Protein AF-A0A1G2QH65-F1 (afdb_monomer)

Radius of gyration: 26.08 Å; Cα contacts (8 Å, |Δi|>4): 13; chains: 1; bounding box: 67×18×63 Å

Organism: NCBI:txid1802439

Structure (mmCIF, N/CA/C/O backbone):
data_AF-A0A1G2QH65-F1
#
_entry.id   AF-A0A1G2QH65-F1
#
loop_
_atom_site.group_PDB
_atom_site.id
_atom_site.type_symbol
_atom_site.label_atom_id
_atom_site.label_alt_id
_atom_site.label_comp_id
_atom_site.label_asym_id
_atom_site.label_entity_id
_atom_site.label_seq_id
_atom_site.pdbx_PDB_ins_code
_atom_site.Cartn_x
_atom_site.Cartn_y
_atom_site.Cartn_z
_atom_site.occupancy
_atom_site.B_iso_or_equiv
_atom_site.auth_seq_id
_atom_site.auth_comp_id
_atom_site.auth_asym_id
_atom_site.auth_atom_id
_atom_site.pdbx_PDB_model_num
ATOM 1 N N . MET A 1 1 ? 37.918 -6.394 -34.303 1.00 40.25 1 MET A N 1
ATOM 2 C CA . MET A 1 1 ? 37.537 -5.453 -33.228 1.00 40.25 1 MET A CA 1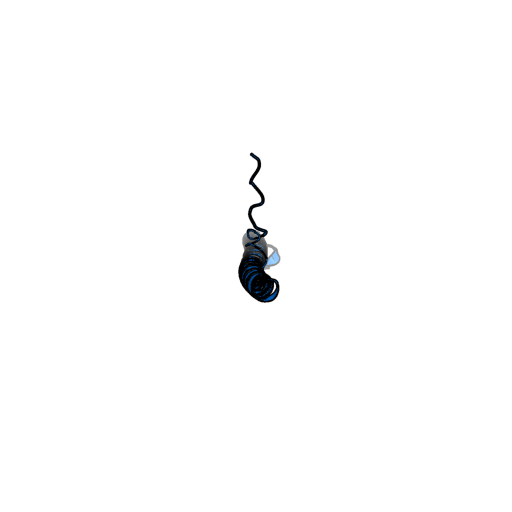
ATOM 3 C C . MET A 1 1 ? 36.057 -5.641 -32.947 1.00 40.25 1 MET A C 1
ATOM 5 O O . MET A 1 1 ? 35.268 -5.442 -33.860 1.00 40.25 1 MET A O 1
ATOM 9 N N . ALA A 1 2 ? 35.678 -6.081 -31.746 1.00 44.94 2 ALA A N 1
ATOM 10 C CA . ALA A 1 2 ? 34.273 -6.112 -31.348 1.00 44.94 2 ALA A CA 1
ATOM 11 C C . ALA A 1 2 ? 33.883 -4.701 -30.896 1.00 44.94 2 ALA A C 1
ATOM 13 O O . ALA A 1 2 ? 34.302 -4.242 -29.835 1.00 44.94 2 ALA A O 1
ATOM 14 N N . THR A 1 3 ? 33.152 -3.982 -31.741 1.00 57.22 3 THR A N 1
ATOM 15 C CA . THR A 1 3 ? 32.605 -2.668 -31.408 1.00 57.22 3 THR A CA 1
ATOM 16 C C . THR A 1 3 ? 31.562 -2.872 -30.316 1.00 57.22 3 THR A C 1
ATOM 18 O O . THR A 1 3 ? 30.469 -3.369 -30.581 1.00 57.22 3 THR A O 1
ATOM 21 N N . ILE A 1 4 ? 31.908 -2.539 -29.073 1.00 52.78 4 ILE A N 1
ATOM 22 C CA . ILE A 1 4 ? 30.966 -2.553 -27.954 1.00 52.78 4 ILE A CA 1
ATOM 23 C C . ILE A 1 4 ? 29.941 -1.454 -28.248 1.00 52.78 4 ILE A C 1
ATOM 25 O O . ILE A 1 4 ? 30.205 -0.267 -28.050 1.00 52.78 4 ILE A O 1
ATOM 29 N N . ALA A 1 5 ? 28.790 -1.839 -28.801 1.00 56.31 5 ALA A N 1
ATOM 30 C CA . ALA A 1 5 ? 27.665 -0.939 -28.978 1.00 56.31 5 ALA A CA 1
ATOM 31 C C . ALA A 1 5 ? 27.251 -0.458 -27.585 1.00 56.31 5 ALA A C 1
ATOM 33 O O . ALA A 1 5 ? 26.756 -1.234 -26.772 1.00 56.31 5 ALA A O 1
ATOM 34 N N . SER A 1 6 ? 27.530 0.811 -27.287 1.00 61.22 6 SER A N 1
ATOM 35 C CA . SER A 1 6 ? 27.195 1.403 -25.996 1.00 61.22 6 SER A CA 1
ATOM 36 C C . SER A 1 6 ? 25.694 1.211 -25.730 1.00 61.22 6 SER A C 1
ATOM 38 O O . SER A 1 6 ? 24.884 1.728 -26.509 1.00 61.22 6 SER A O 1
ATOM 40 N N . PRO A 1 7 ? 25.296 0.505 -24.653 1.00 61.38 7 PRO A N 1
ATOM 41 C CA . PRO A 1 7 ? 23.887 0.232 -24.360 1.00 61.38 7 PRO A CA 1
ATOM 42 C C . PRO A 1 7 ? 23.083 1.522 -24.144 1.00 61.38 7 PRO A C 1
ATOM 44 O O . PRO A 1 7 ? 21.882 1.552 -24.378 1.00 61.38 7 PRO A O 1
ATOM 47 N N . ILE A 1 8 ? 23.768 2.615 -23.799 1.00 61.75 8 ILE A N 1
ATOM 48 C CA . ILE A 1 8 ? 23.196 3.944 -23.566 1.00 61.75 8 ILE A CA 1
ATOM 49 C C . ILE A 1 8 ? 22.713 4.599 -24.871 1.00 61.75 8 ILE A C 1
ATOM 51 O O . ILE A 1 8 ? 21.788 5.401 -24.851 1.00 61.75 8 ILE A O 1
ATOM 55 N N . LYS A 1 9 ? 23.283 4.250 -26.033 1.00 66.56 9 LYS A N 1
ATOM 56 C CA . LYS A 1 9 ? 22.826 4.786 -27.332 1.00 66.56 9 LYS A CA 1
ATOM 57 C C . LYS A 1 9 ? 21.644 4.012 -27.916 1.00 66.56 9 LYS A C 1
ATOM 59 O O . LYS A 1 9 ? 21.056 4.447 -28.907 1.00 66.56 9 LYS A O 1
ATOM 64 N N . ASN A 1 10 ? 21.295 2.867 -27.329 1.00 77.56 10 ASN A N 1
ATOM 65 C CA . ASN A 1 10 ? 20.198 2.047 -27.810 1.00 77.56 10 ASN A CA 1
ATOM 66 C C . ASN A 1 10 ? 18.877 2.536 -27.204 1.00 77.56 10 ASN A C 1
ATOM 68 O O . ASN A 1 10 ? 18.602 2.331 -26.022 1.00 77.56 10 ASN A O 1
ATOM 72 N N . LYS A 1 11 ? 18.040 3.162 -28.041 1.00 79.81 11 LYS A N 1
ATOM 73 C CA . LYS A 1 11 ? 16.728 3.699 -27.648 1.00 79.81 11 LYS A CA 1
ATOM 74 C C . LYS A 1 11 ? 15.862 2.661 -26.930 1.00 79.81 11 LYS A C 1
ATOM 76 O O . LYS A 1 11 ? 15.171 3.020 -25.985 1.00 79.81 11 LYS A O 1
ATOM 81 N N . ASN A 1 12 ? 15.956 1.386 -27.310 1.00 83.38 12 ASN A N 1
ATOM 82 C CA . ASN A 1 12 ? 15.169 0.312 -26.701 1.00 83.38 12 ASN A CA 1
ATOM 83 C C . ASN A 1 12 ? 15.573 0.039 -25.245 1.00 83.38 12 ASN A C 1
ATOM 85 O O . ASN A 1 12 ? 14.714 -0.282 -24.431 1.00 83.38 12 ASN A O 1
ATOM 89 N N . VAL A 1 13 ? 16.856 0.207 -24.898 1.00 83.50 13 VAL A N 1
ATOM 90 C CA . VAL A 1 13 ? 17.351 0.033 -23.520 1.00 83.50 13 VAL A CA 1
ATOM 91 C C . VAL A 1 13 ? 16.828 1.154 -22.625 1.00 83.50 13 VAL A C 1
ATOM 93 O O . VAL A 1 13 ? 16.354 0.890 -21.523 1.00 83.50 13 VAL A O 1
ATOM 96 N N . ILE A 1 14 ? 16.840 2.394 -23.122 1.00 85.69 14 ILE A N 1
ATOM 97 C CA . ILE A 1 14 ? 16.274 3.549 -22.409 1.00 85.69 14 ILE A CA 1
ATOM 98 C C . ILE A 1 14 ? 14.764 3.365 -22.205 1.00 85.69 14 ILE A C 1
ATOM 100 O O . ILE A 1 14 ? 14.257 3.587 -21.109 1.00 85.69 14 ILE A O 1
ATOM 104 N N . LEU A 1 15 ? 14.047 2.918 -23.239 1.00 87.06 1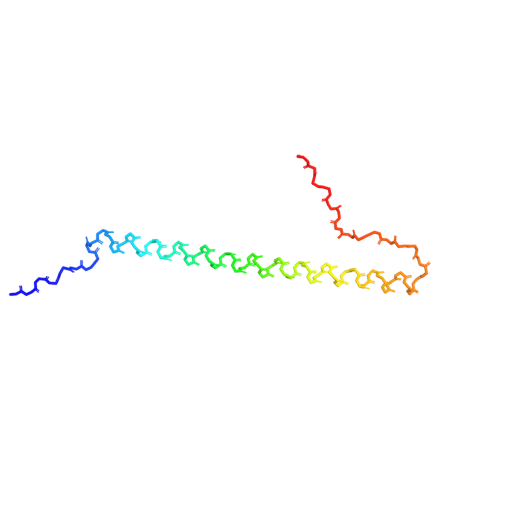5 LEU A N 1
ATOM 105 C CA . LEU A 1 15 ? 12.601 2.696 -23.174 1.00 87.06 15 LEU A CA 1
ATOM 106 C C . LEU A 1 15 ? 12.240 1.584 -22.179 1.00 87.06 15 LEU A C 1
ATOM 108 O O . LEU A 1 15 ? 11.339 1.765 -21.362 1.00 87.06 15 LEU A O 1
ATOM 112 N N . ALA A 1 16 ? 12.983 0.473 -22.190 1.00 88.31 16 ALA A N 1
ATOM 113 C CA . ALA A 1 16 ? 12.818 -0.613 -21.227 1.00 88.31 16 ALA A CA 1
ATOM 114 C C . ALA A 1 16 ? 13.110 -0.161 -19.786 1.00 88.31 16 ALA A C 1
ATOM 116 O O . ALA A 1 16 ? 12.386 -0.537 -18.867 1.00 88.31 16 ALA A O 1
ATOM 117 N N . PHE A 1 17 ? 14.125 0.685 -19.587 1.00 88.56 17 PHE A N 1
ATOM 118 C CA . PHE A 1 17 ? 14.448 1.252 -18.278 1.00 88.56 17 PHE A CA 1
ATOM 119 C C . PHE A 1 17 ? 13.326 2.156 -17.743 1.00 88.56 17 PHE A C 1
ATOM 121 O O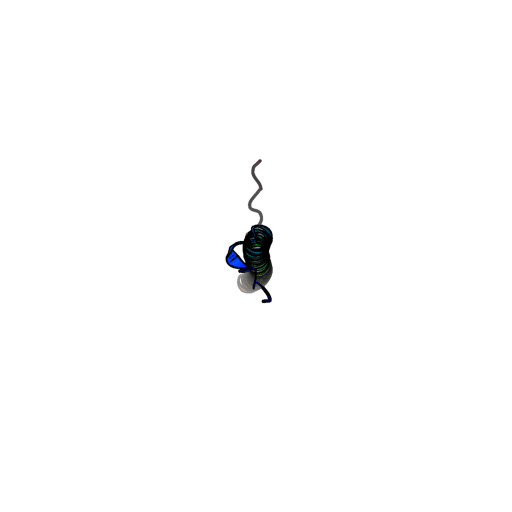 . PHE A 1 17 ? 12.899 1.993 -16.601 1.00 88.56 17 PHE A O 1
ATOM 128 N N . ILE A 1 18 ? 12.796 3.057 -18.578 1.00 91.12 18 ILE A N 1
ATOM 129 C CA . ILE A 1 18 ? 11.671 3.932 -18.209 1.00 91.12 18 ILE A CA 1
ATOM 130 C C . ILE A 1 18 ? 10.431 3.100 -17.867 1.00 91.12 18 ILE A C 1
ATOM 132 O O . ILE A 1 18 ? 9.806 3.330 -16.832 1.00 91.12 18 ILE A O 1
ATOM 136 N N . LEU A 1 19 ? 10.100 2.102 -18.692 1.00 93.81 19 LEU A N 1
ATOM 137 C CA . LEU A 1 19 ? 8.987 1.191 -18.421 1.00 93.81 19 LEU A CA 1
ATOM 138 C C . LEU A 1 19 ? 9.177 0.440 -17.097 1.00 93.81 19 LEU A C 1
ATOM 140 O O . LEU A 1 19 ? 8.234 0.347 -16.315 1.00 93.81 19 LEU A O 1
ATOM 144 N N . GLY A 1 20 ? 10.392 -0.030 -16.805 1.00 94.19 20 GLY A N 1
ATOM 145 C CA . GLY A 1 20 ? 10.713 -0.687 -15.536 1.00 94.19 20 GLY A CA 1
ATOM 146 C C . GLY A 1 20 ? 10.483 0.216 -14.320 1.00 94.19 20 GLY A C 1
ATOM 147 O O . GLY A 1 20 ? 9.882 -0.220 -13.334 1.00 94.19 20 GLY A O 1
ATOM 148 N N . ILE A 1 21 ? 10.886 1.489 -14.400 1.00 94.38 21 ILE A N 1
ATOM 149 C CA . ILE A 1 21 ? 10.628 2.472 -13.336 1.00 94.38 21 ILE A CA 1
ATOM 150 C C . ILE A 1 21 ? 9.124 2.678 -13.149 1.00 94.38 21 ILE A C 1
ATOM 152 O O . ILE A 1 21 ? 8.643 2.611 -12.019 1.00 94.38 21 ILE A O 1
ATOM 156 N N . ILE A 1 22 ? 8.376 2.882 -14.238 1.00 95.00 22 ILE A N 1
ATOM 157 C CA . ILE A 1 22 ? 6.923 3.096 -14.178 1.00 95.00 22 ILE A CA 1
ATOM 158 C C . ILE A 1 22 ? 6.241 1.905 -13.500 1.00 95.00 22 ILE A C 1
ATOM 160 O O . ILE A 1 22 ? 5.486 2.099 -12.549 1.00 95.00 22 ILE A O 1
ATOM 164 N N . VAL A 1 23 ? 6.553 0.675 -13.917 1.00 95.12 23 VAL A N 1
ATOM 165 C CA . VAL A 1 23 ? 5.987 -0.538 -13.306 1.00 95.12 23 VAL A CA 1
ATOM 166 C C . VAL A 1 23 ? 6.299 -0.596 -11.811 1.00 95.12 23 VAL A C 1
ATOM 168 O O . VAL A 1 23 ? 5.409 -0.870 -11.011 1.00 95.12 23 VAL A O 1
ATOM 171 N N . THR A 1 24 ? 7.531 -0.274 -11.414 1.00 94.44 24 THR A N 1
ATOM 172 C CA . THR A 1 24 ? 7.940 -0.289 -10.000 1.00 94.44 24 THR A CA 1
ATOM 173 C C . THR A 1 24 ? 7.148 0.723 -9.170 1.00 94.44 24 THR A C 1
ATOM 175 O O . THR A 1 24 ? 6.685 0.394 -8.079 1.00 94.44 24 THR A O 1
ATOM 178 N N . VAL A 1 25 ? 6.935 1.934 -9.696 1.00 95.31 25 VAL A N 1
ATOM 179 C CA . VAL A 1 25 ? 6.130 2.974 -9.035 1.00 95.31 25 VAL A CA 1
ATOM 180 C C . VAL A 1 25 ? 4.670 2.541 -8.903 1.00 95.31 25 VAL A C 1
ATOM 182 O O . VAL A 1 25 ? 4.096 2.666 -7.822 1.00 95.31 25 VAL A O 1
ATOM 185 N N . PHE A 1 26 ? 4.077 1.986 -9.963 1.00 95.31 26 PHE A N 1
ATOM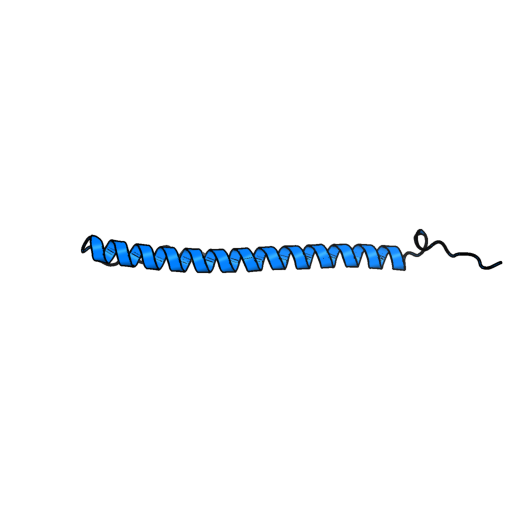 186 C CA . PHE A 1 26 ? 2.693 1.503 -9.937 1.00 95.31 26 PHE A CA 1
ATOM 187 C C . PHE A 1 26 ? 2.495 0.363 -8.935 1.00 95.31 26 PHE A C 1
ATOM 189 O O . PHE A 1 26 ? 1.542 0.391 -8.157 1.00 95.31 26 PHE A O 1
ATOM 196 N N . VAL A 1 27 ? 3.407 -0.613 -8.911 1.00 94.81 27 VAL A N 1
ATOM 197 C CA . VAL A 1 27 ? 3.358 -1.721 -7.946 1.00 94.81 27 VAL A CA 1
ATOM 198 C C . VAL A 1 27 ? 3.536 -1.199 -6.521 1.00 94.81 27 VAL A C 1
ATOM 200 O O . VAL A 1 27 ? 2.757 -1.563 -5.643 1.00 94.81 27 VAL A O 1
ATOM 203 N N . GLY A 1 28 ? 4.498 -0.300 -6.289 1.00 93.81 28 GLY A N 1
ATOM 204 C CA . GLY A 1 28 ? 4.696 0.330 -4.983 1.00 93.81 28 GLY A CA 1
ATOM 205 C C . GLY A 1 28 ? 3.447 1.071 -4.497 1.00 93.81 28 GLY A C 1
ATOM 206 O O . GLY A 1 28 ? 3.020 0.882 -3.360 1.00 93.81 28 GLY A O 1
ATOM 207 N N . HIS A 1 29 ? 2.804 1.846 -5.374 1.00 95.50 29 HIS A N 1
ATOM 208 C CA . HIS A 1 29 ? 1.554 2.534 -5.056 1.00 95.50 29 HIS A CA 1
ATOM 209 C C . HIS A 1 29 ? 0.419 1.552 -4.732 1.00 95.50 29 HIS A C 1
ATOM 211 O O . HIS A 1 29 ? -0.270 1.724 -3.728 1.00 95.50 29 HIS A O 1
ATOM 217 N N . ALA A 1 30 ? 0.259 0.488 -5.525 1.00 89.81 30 ALA A N 1
ATOM 218 C CA . ALA A 1 30 ? -0.753 -0.538 -5.282 1.00 89.81 30 ALA A CA 1
ATOM 219 C C . ALA A 1 30 ? -0.560 -1.240 -3.927 1.00 89.81 30 ALA A C 1
ATOM 221 O O . ALA A 1 30 ? -1.537 -1.481 -3.218 1.00 89.81 30 ALA A O 1
ATOM 222 N N . VAL A 1 31 ? 0.689 -1.514 -3.533 1.00 94.25 31 VAL A N 1
ATOM 223 C CA . VAL A 1 31 ? 1.011 -2.090 -2.217 1.00 94.25 31 VAL A CA 1
ATOM 224 C C . VAL A 1 31 ? 0.596 -1.149 -1.090 1.00 94.25 31 VAL A C 1
ATOM 226 O O . VAL A 1 31 ? -0.061 -1.593 -0.149 1.00 94.25 31 VAL A O 1
ATOM 229 N N . VAL A 1 32 ? 0.919 0.143 -1.191 1.00 93.56 32 VAL A N 1
ATOM 230 C CA . VAL A 1 32 ? 0.518 1.134 -0.179 1.00 93.56 32 VAL A CA 1
ATOM 231 C C . VAL A 1 32 ? -1.004 1.221 -0.078 1.00 93.56 32 VAL A C 1
ATOM 233 O O . VAL A 1 32 ? -1.536 1.177 1.025 1.00 93.56 32 VAL A O 1
ATOM 236 N N . VAL A 1 33 ? -1.718 1.271 -1.206 1.00 92.62 33 VAL A N 1
ATOM 237 C CA . VAL A 1 33 ? -3.193 1.301 -1.228 1.00 92.62 33 VAL A CA 1
ATOM 238 C C . VAL A 1 33 ? -3.799 0.037 -0.609 1.00 92.62 33 VAL A C 1
ATOM 240 O O . VAL A 1 33 ? -4.793 0.110 0.111 1.00 92.62 33 VAL A O 1
ATOM 243 N N . TYR A 1 34 ? -3.213 -1.133 -0.863 1.00 92.38 34 TYR A N 1
ATOM 244 C CA . TYR A 1 34 ? -3.666 -2.379 -0.250 1.00 92.38 34 TYR A CA 1
ATOM 245 C C . TYR A 1 34 ? -3.460 -2.368 1.271 1.00 92.38 34 TYR A C 1
ATOM 247 O O . TYR A 1 34 ? -4.370 -2.713 2.025 1.00 92.38 34 TYR A O 1
ATOM 255 N N . GLN A 1 35 ? -2.295 -1.911 1.735 1.00 91.88 35 GLN A N 1
ATOM 256 C CA . GLN A 1 35 ? -2.000 -1.790 3.163 1.00 91.88 35 GLN A CA 1
ATOM 257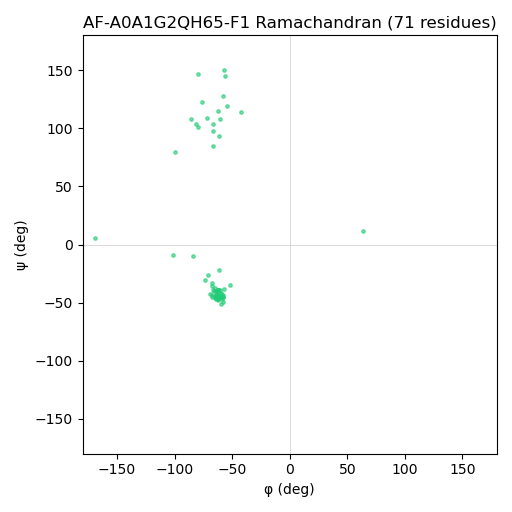 C C . GLN A 1 35 ? -2.933 -0.794 3.859 1.00 91.88 35 GLN A C 1
ATOM 259 O O . GLN A 1 35 ? -3.469 -1.104 4.921 1.00 91.88 35 GLN A O 1
ATOM 264 N N . THR A 1 36 ? -3.182 0.371 3.255 1.00 90.62 36 THR A N 1
ATOM 265 C CA . THR A 1 36 ? -4.086 1.375 3.835 1.00 90.62 36 THR A CA 1
ATOM 266 C C . THR A 1 36 ? -5.534 0.901 3.859 1.00 90.62 36 THR A C 1
ATOM 268 O O . THR A 1 36 ? -6.229 1.168 4.836 1.00 90.62 36 THR A O 1
ATOM 271 N N . ARG A 1 37 ? -5.992 0.147 2.850 1.00 90.12 37 ARG A N 1
ATOM 272 C CA . ARG A 1 37 ? -7.318 -0.492 2.876 1.00 90.12 37 ARG A CA 1
ATOM 273 C C . ARG A 1 37 ? -7.444 -1.499 4.011 1.00 90.12 37 ARG A C 1
ATOM 275 O O . ARG A 1 37 ? -8.444 -1.470 4.719 1.00 90.12 37 ARG A O 1
ATOM 282 N N . ASN A 1 38 ? -6.440 -2.350 4.208 1.00 90.06 38 ASN A N 1
ATOM 283 C CA . ASN A 1 38 ? -6.464 -3.321 5.300 1.00 90.06 38 ASN A CA 1
ATOM 284 C C . ASN A 1 38 ? -6.491 -2.624 6.664 1.00 90.06 38 ASN A C 1
ATOM 286 O O . ASN A 1 38 ? -7.315 -2.978 7.502 1.00 90.06 38 ASN A O 1
ATOM 290 N N . LEU A 1 39 ? -5.678 -1.578 6.841 1.00 91.19 39 LEU A N 1
ATOM 291 C CA . LEU A 1 39 ? -5.683 -0.767 8.058 1.00 91.19 39 LEU A CA 1
ATOM 292 C C . LEU A 1 39 ? -7.035 -0.069 8.282 1.00 91.19 39 LEU A C 1
ATOM 294 O O . LEU A 1 39 ? -7.522 -0.006 9.403 1.00 91.19 39 LEU A O 1
ATOM 298 N N . ALA A 1 40 ? -7.679 0.430 7.223 1.00 88.81 40 ALA A N 1
ATOM 299 C CA . ALA A 1 40 ? -9.007 1.031 7.327 1.00 88.81 40 ALA A CA 1
ATOM 300 C C . ALA A 1 40 ? -10.080 0.009 7.743 1.00 88.81 40 ALA A C 1
ATOM 302 O O . ALA A 1 40 ? -10.975 0.342 8.521 1.00 88.81 40 ALA A O 1
ATOM 303 N N . VAL A 1 41 ? -9.988 -1.232 7.255 1.00 90.44 41 VAL A N 1
ATOM 304 C CA . VAL A 1 41 ? -10.882 -2.328 7.660 1.00 90.44 41 VAL A CA 1
ATOM 305 C C . VAL A 1 41 ? -10.650 -2.711 9.123 1.00 90.44 41 VAL A C 1
ATOM 307 O O . VAL A 1 41 ? -11.621 -2.864 9.861 1.00 90.44 41 VAL A O 1
ATOM 310 N N . GLU A 1 42 ? -9.393 -2.814 9.556 1.00 90.81 42 GLU A N 1
ATOM 311 C CA . GLU A 1 42 ? -9.029 -3.078 10.954 1.00 90.81 42 GLU A CA 1
ATOM 312 C C . GLU A 1 42 ? -9.570 -1.982 11.882 1.00 90.81 42 GLU A C 1
ATOM 314 O O . GLU A 1 42 ? -10.353 -2.274 12.784 1.00 90.81 42 GLU A O 1
ATOM 319 N N . ASN A 1 43 ? -9.312 -0.711 11.559 1.00 86.50 43 ASN A N 1
ATOM 320 C CA . ASN A 1 43 ? -9.838 0.429 12.312 1.00 86.50 43 ASN A CA 1
ATOM 321 C C . ASN A 1 43 ? -11.374 0.426 12.390 1.00 86.50 43 ASN A C 1
ATOM 323 O O . ASN A 1 43 ? -11.946 0.766 13.425 1.00 86.50 43 ASN A O 1
ATOM 327 N N . ARG A 1 44 ? -12.070 0.036 11.312 1.00 87.06 44 ARG A N 1
ATOM 328 C CA . ARG A 1 44 ? -13.539 -0.069 11.316 1.00 87.06 44 ARG A CA 1
ATOM 329 C C . ARG A 1 44 ? -14.023 -1.169 12.266 1.00 87.06 44 ARG A C 1
ATOM 331 O O . ARG A 1 44 ? -15.013 -0.970 12.969 1.00 87.06 44 ARG A O 1
ATOM 338 N N . ASN A 1 45 ? -13.331 -2.305 12.307 1.00 88.69 45 ASN A N 1
ATOM 339 C CA . ASN A 1 45 ? -13.646 -3.398 13.229 1.00 88.69 45 ASN A CA 1
ATOM 340 C C . ASN A 1 45 ? -13.395 -2.999 14.692 1.00 88.69 45 ASN A C 1
ATOM 342 O O . ASN A 1 45 ? -14.218 -3.308 15.562 1.00 88.69 45 ASN A O 1
ATOM 346 N N . ASP A 1 46 ? -12.320 -2.257 14.953 1.00 90.12 46 ASP A N 1
ATOM 347 C CA . ASP A 1 46 ? -12.001 -1.737 16.284 1.00 90.12 46 ASP A CA 1
ATOM 348 C C . ASP A 1 46 ? -13.054 -0.735 16.763 1.00 90.12 46 ASP A C 1
ATOM 350 O O . ASP A 1 46 ? -13.562 -0.862 17.878 1.00 90.12 46 ASP A O 1
ATOM 354 N N . ILE A 1 47 ? -13.465 0.207 15.904 1.00 84.12 47 ILE A N 1
ATOM 355 C CA . ILE A 1 47 ? -14.535 1.166 16.219 1.00 84.12 47 ILE A CA 1
ATOM 356 C C . ILE A 1 47 ? -15.831 0.431 16.570 1.00 84.12 47 ILE A C 1
ATOM 358 O O . ILE A 1 47 ? -16.456 0.759 17.577 1.00 84.12 47 ILE A O 1
ATOM 362 N N . ASN A 1 48 ? -16.223 -0.586 15.798 1.00 84.06 48 ASN A N 1
ATOM 363 C CA . ASN A 1 48 ? -17.432 -1.366 16.082 1.00 84.06 48 ASN A CA 1
ATOM 364 C C . ASN A 1 48 ? -17.348 -2.097 17.433 1.00 84.06 48 ASN A C 1
ATOM 366 O O . ASN A 1 48 ? -18.330 -2.150 18.183 1.00 84.06 48 ASN A O 1
ATOM 370 N N . SER A 1 49 ? -16.171 -2.630 17.765 1.00 84.88 49 SER A N 1
ATOM 371 C CA . SER A 1 49 ? -15.927 -3.324 19.034 1.00 84.88 49 SER A CA 1
ATOM 372 C C . SER A 1 49 ? -15.986 -2.359 20.221 1.00 84.88 49 SER A C 1
ATOM 374 O O . SER A 1 49 ? -16.665 -2.636 21.211 1.00 84.88 49 SER A O 1
ATOM 376 N N . ILE A 1 50 ? -15.355 -1.188 20.097 1.00 85.12 50 ILE A N 1
ATOM 377 C CA . ILE A 1 50 ? -15.404 -0.115 21.100 1.00 85.12 50 ILE A CA 1
ATOM 378 C C . ILE A 1 50 ? -16.837 0.387 21.267 1.00 85.12 50 ILE A C 1
ATOM 380 O O . ILE A 1 50 ? -17.309 0.538 22.391 1.00 85.12 50 ILE A O 1
ATOM 384 N N . MET A 1 51 ? -17.552 0.610 20.166 1.00 82.50 51 MET A N 1
ATOM 385 C CA . MET A 1 51 ? -18.934 1.077 20.191 1.00 82.50 51 MET A CA 1
ATOM 386 C C . MET A 1 51 ? -19.831 0.087 20.942 1.00 82.50 51 MET A C 1
ATOM 388 O O . MET A 1 51 ? -20.600 0.494 21.810 1.00 82.50 51 MET A O 1
ATOM 392 N N . THR A 1 52 ? -19.675 -1.210 20.672 1.00 83.81 52 TH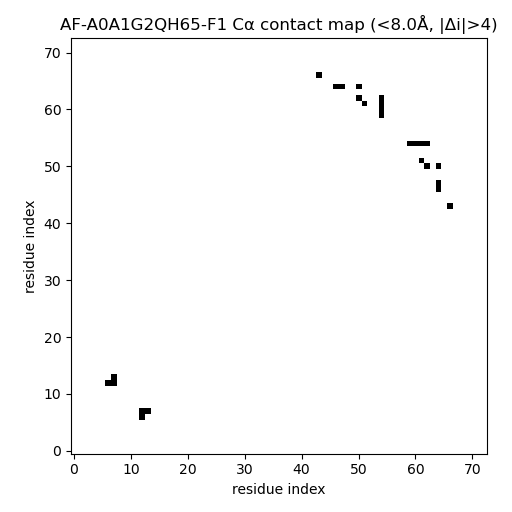R A N 1
ATOM 393 C CA . THR A 1 52 ? -20.410 -2.277 21.366 1.00 83.81 52 THR A CA 1
ATOM 394 C C . THR A 1 52 ? -20.074 -2.309 22.857 1.00 83.81 52 THR A C 1
ATOM 396 O O . THR A 1 52 ? -20.978 -2.368 23.690 1.00 83.81 52 THR A O 1
ATOM 399 N N . PHE A 1 53 ? -18.789 -2.213 23.214 1.00 85.81 53 PHE A N 1
ATOM 400 C CA . PHE A 1 53 ? -18.356 -2.140 24.611 1.00 85.81 53 PHE A CA 1
ATOM 401 C C . PHE A 1 53 ? -18.961 -0.929 25.334 1.00 85.81 53 PHE A C 1
ATOM 403 O O . PHE A 1 53 ? -19.506 -1.069 26.428 1.00 85.81 53 PHE A O 1
ATOM 410 N N . LEU A 1 54 ? -18.919 0.253 24.716 1.00 82.62 54 LEU A N 1
ATOM 411 C CA . LEU A 1 54 ? -19.470 1.478 25.297 1.00 82.62 54 LEU A CA 1
ATOM 412 C C . LEU A 1 54 ? -20.990 1.394 25.470 1.00 82.62 54 LEU A C 1
ATOM 414 O O . LEU A 1 54 ? -21.501 1.820 26.505 1.00 82.62 54 LEU A O 1
ATOM 418 N N . GLN A 1 55 ? -21.712 0.811 24.511 1.00 80.56 55 GLN A N 1
ATOM 419 C CA . GLN A 1 55 ? -23.158 0.583 24.619 1.00 80.56 55 GLN 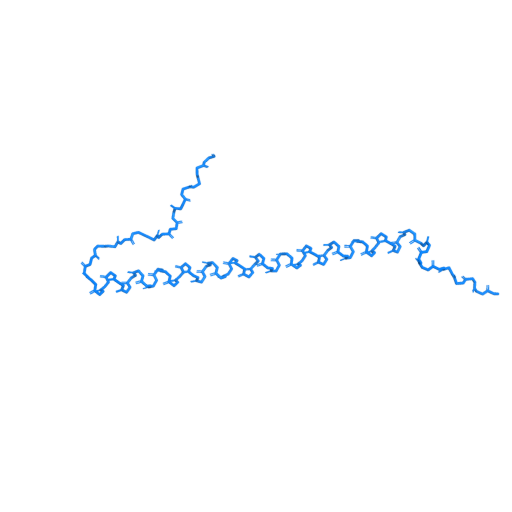A CA 1
ATOM 420 C C . GLN A 1 55 ? -23.494 -0.363 25.778 1.00 80.56 55 GLN A C 1
ATOM 422 O O . GLN A 1 55 ? -24.377 -0.064 26.583 1.00 80.56 55 GLN A O 1
ATOM 427 N N . GLN A 1 56 ? -22.744 -1.460 25.926 1.00 81.38 56 GLN A N 1
ATOM 428 C CA . GLN A 1 56 ? -22.906 -2.388 27.050 1.00 81.38 56 GLN A CA 1
ATOM 429 C C . GLN A 1 56 ? -22.591 -1.725 28.398 1.00 81.38 56 GLN A C 1
ATOM 431 O O . GLN A 1 56 ? -23.310 -1.945 29.370 1.00 81.38 56 GLN A O 1
ATOM 436 N N . ALA A 1 57 ? -21.547 -0.895 28.460 1.00 78.44 57 ALA A N 1
ATOM 437 C CA . ALA A 1 57 ? -21.112 -0.239 29.692 1.00 78.44 57 ALA A CA 1
ATOM 438 C C . ALA A 1 57 ? -22.035 0.908 30.139 1.00 78.44 57 ALA A C 1
ATOM 440 O O . ALA A 1 57 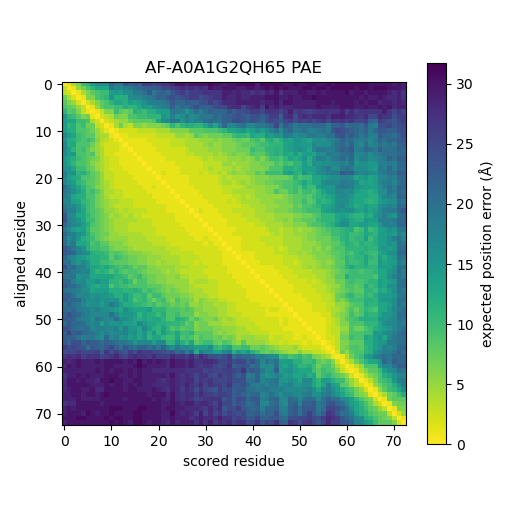? -22.148 1.172 31.334 1.00 78.44 57 ALA A O 1
ATOM 441 N N . THR A 1 58 ? -22.684 1.604 29.201 1.00 74.88 58 THR A N 1
ATOM 442 C CA . THR A 1 58 ? -23.502 2.797 29.497 1.00 74.88 58 THR A CA 1
ATOM 443 C C . THR A 1 58 ? -25.006 2.533 29.514 1.00 74.88 58 THR A C 1
ATOM 445 O O . THR A 1 58 ? -25.767 3.416 29.905 1.00 74.88 58 THR A O 1
ATOM 448 N N . GLY A 1 59 ? -25.460 1.345 29.097 1.00 67.69 59 GLY A N 1
ATOM 449 C CA . GLY A 1 59 ? -26.888 1.034 28.955 1.00 67.69 59 GLY A CA 1
ATOM 450 C C . GLY A 1 59 ? -27.600 1.884 27.891 1.00 67.69 59 GLY A C 1
ATOM 451 O O . GLY A 1 59 ? -28.829 1.902 27.841 1.00 67.69 59 GLY A O 1
ATOM 452 N N . GLY A 1 60 ? -26.839 2.615 27.068 1.00 58.47 60 GLY A N 1
ATOM 453 C CA . GLY A 1 60 ? -27.345 3.471 26.000 1.00 58.47 60 GLY A CA 1
ATOM 454 C C . GLY A 1 60 ? -27.713 2.678 24.745 1.00 58.47 60 GLY A C 1
ATOM 455 O O . GLY A 1 60 ? -27.076 1.678 24.418 1.00 58.47 60 GLY A O 1
ATOM 456 N N . ALA A 1 61 ? -28.747 3.139 24.035 1.00 57.25 61 ALA A N 1
ATOM 457 C CA . ALA A 1 61 ? -29.208 2.557 22.775 1.00 57.25 61 ALA A CA 1
ATOM 458 C C . ALA A 1 61 ? -28.090 2.516 21.713 1.00 57.25 61 ALA A C 1
ATOM 460 O O . ALA A 1 61 ? -27.209 3.383 21.719 1.00 57.25 61 ALA A O 1
ATOM 461 N N . PRO A 1 62 ? -28.118 1.538 20.788 1.00 54.47 62 PRO A N 1
ATOM 462 C CA . PRO A 1 62 ? -27.043 1.360 19.833 1.00 54.47 62 PRO A CA 1
ATOM 463 C C . PRO A 1 62 ? -26.888 2.573 18.910 1.00 54.47 62 PRO A C 1
ATOM 465 O O . PRO A 1 62 ? -27.768 2.881 18.111 1.00 54.47 62 PRO A O 1
ATOM 468 N N . VAL A 1 63 ? -25.752 3.261 19.026 1.00 58.47 63 VAL A N 1
ATOM 469 C CA . VAL A 1 63 ? -25.319 4.297 18.084 1.00 58.47 63 VAL A CA 1
ATOM 470 C C . VAL A 1 63 ? -24.808 3.595 16.828 1.00 58.47 63 VAL A C 1
ATOM 472 O O . VAL A 1 63 ? -23.926 2.737 16.910 1.00 58.47 63 VAL A O 1
ATOM 475 N N . ALA A 1 64 ? -25.413 3.921 15.685 1.00 55.06 64 ALA A N 1
ATOM 476 C CA . ALA A 1 64 ? -25.086 3.350 14.384 1.00 55.06 64 ALA A CA 1
ATOM 477 C C . ALA A 1 64 ? -23.592 3.542 14.044 1.00 55.06 64 ALA A C 1
ATOM 479 O O . ALA A 1 64 ? -23.007 4.564 14.415 1.00 55.06 64 ALA A O 1
ATOM 480 N N . PRO A 1 65 ? -22.960 2.574 13.353 1.00 55.44 65 PRO A N 1
ATOM 481 C CA . PRO A 1 65 ? -21.544 2.644 13.019 1.00 55.44 65 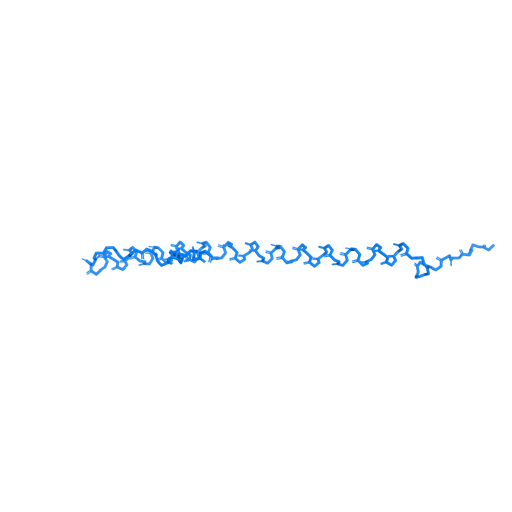PRO A CA 1
ATOM 482 C C . PRO A 1 65 ? -21.249 3.904 12.199 1.00 55.44 65 PRO A C 1
ATOM 484 O O . PRO A 1 65 ? -21.872 4.145 11.167 1.00 55.44 65 PRO A O 1
ATOM 487 N N . ALA A 1 66 ? -20.266 4.692 12.643 1.00 52.00 66 ALA A N 1
ATOM 488 C CA . ALA A 1 66 ? -19.742 5.830 11.897 1.00 52.00 66 ALA A CA 1
ATOM 489 C C . ALA A 1 66 ? -19.032 5.320 10.630 1.00 52.00 66 ALA A C 1
ATOM 491 O O . ALA A 1 66 ? -17.836 5.036 10.629 1.00 52.00 66 ALA A O 1
ATOM 492 N N . GLY A 1 67 ? -19.802 5.104 9.568 1.00 54.56 67 GLY A N 1
ATOM 493 C CA . GLY A 1 67 ? -19.298 4.544 8.318 1.00 54.56 67 GLY A CA 1
ATOM 494 C C . GLY A 1 67 ? -20.266 4.602 7.142 1.00 54.56 67 GLY A C 1
ATOM 495 O O . GLY A 1 67 ? -19.934 4.071 6.088 1.00 54.56 67 GLY A O 1
ATOM 496 N N . GLU A 1 68 ? -21.423 5.240 7.290 1.00 50.31 68 GLU A N 1
ATOM 497 C CA . GLU A 1 68 ? -22.259 5.644 6.162 1.00 50.31 68 GLU A CA 1
ATOM 498 C C . GLU A 1 68 ? -21.998 7.129 5.912 1.00 50.31 68 GLU A C 1
ATOM 500 O O . GLU A 1 68 ? -22.729 8.004 6.366 1.00 50.31 68 GLU A O 1
ATOM 505 N N . VAL A 1 69 ? -20.881 7.421 5.241 1.00 54.38 69 VAL A N 1
ATOM 506 C CA . VAL A 1 69 ? -20.834 8.631 4.424 1.00 54.38 69 VAL A CA 1
ATOM 507 C C . VAL A 1 69 ? -21.555 8.237 3.149 1.00 54.38 69 VAL A C 1
ATOM 509 O O . VAL A 1 69 ? -21.031 7.473 2.342 1.00 54.38 69 VAL A O 1
ATOM 512 N N . GLU A 1 70 ? -22.804 8.672 3.072 1.00 51.47 70 GLU A N 1
ATOM 513 C CA . GLU A 1 70 ? -23.627 8.705 1.874 1.00 51.47 70 GLU A CA 1
ATOM 514 C C . GLU A 1 70 ? -22.756 9.196 0.703 1.00 51.47 70 GLU A C 1
ATOM 516 O O . GLU A 1 70 ? -22.240 10.316 0.727 1.00 51.47 70 GLU A O 1
ATOM 521 N N . GLU A 1 71 ? -22.514 8.326 -0.284 1.00 47.22 71 GLU A N 1
ATOM 522 C CA . GLU A 1 71 ? -22.051 8.750 -1.605 1.00 47.22 71 GLU A CA 1
ATOM 523 C C . GLU A 1 71 ? -23.149 9.658 -2.172 1.00 47.22 71 GLU A C 1
ATOM 525 O O . GLU A 1 71 ? -24.137 9.187 -2.731 1.00 47.22 71 GLU A O 1
ATOM 530 N N . ALA A 1 72 ? -23.014 10.966 -1.955 1.00 42.84 72 ALA A N 1
ATOM 531 C CA . ALA A 1 72 ? -23.770 11.959 -2.693 1.00 42.84 72 ALA A CA 1
ATOM 532 C C . ALA A 1 72 ? -23.202 12.003 -4.120 1.00 42.84 72 ALA A C 1
ATOM 534 O O . ALA A 1 72 ? -22.055 12.411 -4.304 1.00 42.84 72 ALA A O 1
ATOM 535 N N . GLU A 1 73 ? -24.012 11.483 -5.050 1.00 44.19 73 GLU A N 1
ATOM 536 C CA . GLU A 1 73 ? -24.021 11.655 -6.520 1.00 44.19 73 GLU A CA 1
ATOM 537 C C . GLU A 1 73 ? -22.983 12.601 -7.150 1.00 44.19 73 GLU A C 1
ATOM 539 O O . GLU A 1 73 ? -22.929 13.800 -6.788 1.00 44.19 73 GLU A O 1
#

Solvent-accessible surface area (backbone atoms only — not comparable to full-atom values): 4504 Å² total; per-residue (Å²): 131,86,81,78,75,58,62,86,77,37,66,66,53,55,51,52,49,53,51,50,53,51,52,52,51,53,52,52,50,52,51,51,52,52,51,51,51,53,50,52,53,50,53,52,52,50,50,52,51,52,51,52,51,50,30,70,73,66,75,47,78,86,76,75,74,95,75,79,77,75,84,76,128

Foldseek 3Di:
DPDPPPCVPDPVSVVVVVVVVVVVVVVVVVVVVVVVVVVVVVVQVVQVVVQVVVCVVPVDDRDDRPPPPDPDD

pLDDT: mean 77.26, std 17.03, range [40.25, 95.5]

Secondary structure (DSSP, 8-state):
------GGG-HHHHHHHHHHHHHHHHHHHHHHHHHHHHHHHHHHHHHHHHHHHHHHHH----PPPTT------

Mean predicted aligned error: 13.09 Å

Sequence (73 aa):
MATIASPIKNKNVILAFILGIIVTVFVGHAVVVYQTRNLAVENRNDINSIMTFLQQATGGAPVAPAGEVEEAE